Protein AF-A0A0B1TIZ6-F1 (afdb_monomer)

pLDDT: mean 70.72, std 20.11, range [35.28, 97.31]

Organism: Oesophagostomum dentatum (NCBI:txid61180)

Sequence (154 aa):
LLAIGGNNRRTASIRAKGYATLFVLAKEDLNDVIKYYPQAQALLKRKAAQMLKNDKKTETTTVEGKGLQETCRLSGLGTPKMVRVVAEVLKPEKPVAAQLKQAIDIGDQRRRTSLYPWSTLQNGDLSDDSAFEGGSEDDLDEALERSSEKSKDD

Secondary structure (DSSP, 8-state):
---GGG----S-----SS--------HHHHHHHHHH-HHHHHHHHHHHHHHHHHHHHHHTT--S---S------TT--S-HHHHHHHHHS-TTSHHHHHHHHHHHHHHHTTSS-SSTT----TT------------------SSS-SS------

Solvent-accessible surface area (backbone atoms only — not comparable to full-atom values): 10927 Å² total; per-residue (Å²): 131,86,48,72,87,80,45,95,66,81,91,72,90,85,78,79,94,65,94,79,93,82,88,87,81,57,72,65,63,53,53,58,56,39,73,81,35,64,69,59,47,54,53,51,52,54,51,51,55,52,49,59,55,48,53,61,58,49,66,78,73,62,92,69,86,76,60,101,66,80,60,86,71,73,78,77,74,61,84,52,69,69,62,56,51,51,48,68,73,42,60,76,89,40,70,66,28,52,51,49,49,53,51,51,52,55,58,53,62,76,56,76,80,62,101,46,99,81,70,88,77,68,100,79,76,88,80,79,94,72,82,82,79,84,85,79,97,77,89,90,89,87,86,85,87,85,87,85,86,89,87,80,90,134

Foldseek 3Di:
DPPPPPDPDDPDDDDDPDDDDDDDDDPVNVVVVCVVPVPVVVVVVVVVVVVVVVSVVVVVPDPPDPDPPPPPPPLDDQPPPVLVVVLVPDDPPDVVSVVSVVVNVVVVVVNPPDPDSDDPDDPPPPDDPDDDDDDDPDDDDDDPPDDPDDDDDD

Structure (mmCIF, N/CA/C/O backbone):
data_AF-A0A0B1TIZ6-F1
#
_entry.id   AF-A0A0B1TIZ6-F1
#
loop_
_atom_site.group_PDB
_atom_site.id
_atom_site.type_symbol
_atom_site.label_atom_id
_atom_site.label_alt_id
_atom_site.label_comp_id
_atom_site.label_asym_id
_atom_site.label_entity_id
_atom_site.label_seq_id
_atom_site.pdbx_PDB_ins_code
_atom_site.Cartn_x
_atom_site.Cartn_y
_atom_site.Cartn_z
_atom_site.occupancy
_atom_site.B_iso_or_equiv
_atom_site.auth_seq_id
_atom_site.auth_comp_id
_atom_site.auth_asym_id
_atom_site.auth_atom_id
_atom_site.pdbx_PDB_model_num
ATOM 1 N N . LEU A 1 1 ? -15.296 6.365 12.270 1.00 54.91 1 LEU A N 1
ATOM 2 C CA . LEU A 1 1 ? -13.834 6.140 12.299 1.00 54.91 1 LEU A CA 1
ATOM 3 C C . LEU A 1 1 ? -13.127 6.614 11.034 1.00 54.91 1 LEU A C 1
ATOM 5 O O . LEU A 1 1 ? -12.166 7.354 11.155 1.00 54.91 1 LEU A O 1
ATOM 9 N N . LEU A 1 2 ? -13.617 6.251 9.845 1.00 57.72 2 LEU A N 1
ATOM 10 C CA . LEU A 1 2 ? -12.996 6.646 8.569 1.00 57.72 2 LEU A CA 1
ATOM 11 C C . LEU A 1 2 ? -13.443 8.009 8.014 1.00 57.72 2 LEU A C 1
ATOM 13 O O . LEU A 1 2 ? -12.799 8.544 7.122 1.00 57.72 2 LEU A O 1
ATOM 17 N N . ALA A 1 3 ? -14.520 8.591 8.543 1.00 58.41 3 ALA A N 1
ATOM 18 C CA . ALA A 1 3 ? -14.954 9.934 8.176 1.00 58.41 3 ALA A CA 1
ATOM 19 C C . ALA A 1 3 ? -14.249 10.962 9.072 1.00 58.41 3 ALA A C 1
ATOM 21 O O . ALA A 1 3 ? -14.794 11.389 10.089 1.00 58.41 3 ALA A O 1
ATOM 22 N N . ILE A 1 4 ? -13.016 11.330 8.730 1.00 55.31 4 ILE A N 1
ATOM 23 C CA . ILE A 1 4 ? -12.379 12.513 9.317 1.00 55.31 4 ILE A CA 1
ATOM 24 C C . ILE A 1 4 ? -13.144 13.726 8.773 1.00 55.31 4 ILE A C 1
ATOM 26 O O . ILE A 1 4 ? -13.127 13.989 7.575 1.00 55.31 4 ILE A O 1
ATOM 30 N N . GLY A 1 5 ? -13.902 14.406 9.636 1.00 60.19 5 GLY A N 1
ATOM 31 C CA . GLY A 1 5 ? -14.675 15.597 9.261 1.00 60.19 5 GLY A CA 1
ATOM 32 C C . GLY A 1 5 ? -15.946 15.334 8.441 1.00 60.19 5 GLY A C 1
ATOM 33 O O . GLY A 1 5 ? -16.361 16.203 7.683 1.00 60.19 5 GLY A O 1
ATOM 34 N N . GLY A 1 6 ? -16.559 14.147 8.553 1.00 63.09 6 GLY A N 1
ATOM 35 C CA . GLY A 1 6 ? -17.883 13.877 7.964 1.00 63.09 6 GLY A CA 1
ATOM 36 C C . GLY A 1 6 ? -17.918 13.730 6.438 1.00 63.09 6 GLY A C 1
ATOM 37 O O . GLY A 1 6 ? -18.996 13.618 5.864 1.00 63.09 6 GLY A O 1
ATOM 38 N N . ASN A 1 7 ? -16.762 13.698 5.772 1.00 66.69 7 ASN A N 1
ATOM 39 C CA . ASN A 1 7 ? -16.691 13.679 4.317 1.00 66.69 7 ASN A CA 1
ATOM 40 C C . ASN A 1 7 ? -15.998 12.402 3.823 1.00 66.69 7 ASN A C 1
ATOM 42 O O . ASN A 1 7 ? -14.806 12.203 4.043 1.00 66.69 7 ASN A O 1
ATOM 46 N N . ASN A 1 8 ? -16.738 11.539 3.125 1.00 82.25 8 ASN A N 1
ATOM 47 C CA . ASN A 1 8 ? -16.232 10.311 2.497 1.00 82.25 8 ASN A CA 1
ATOM 48 C C . ASN A 1 8 ? -15.458 10.616 1.190 1.00 82.25 8 ASN A C 1
ATOM 50 O O . ASN A 1 8 ? -15.707 10.013 0.146 1.00 82.25 8 ASN A O 1
ATOM 54 N N . ARG A 1 9 ? -14.537 11.588 1.211 1.00 86.25 9 ARG A N 1
ATOM 55 C CA . ARG A 1 9 ? -13.713 11.943 0.043 1.00 86.25 9 ARG A CA 1
ATOM 56 C C . ARG A 1 9 ? -12.347 11.2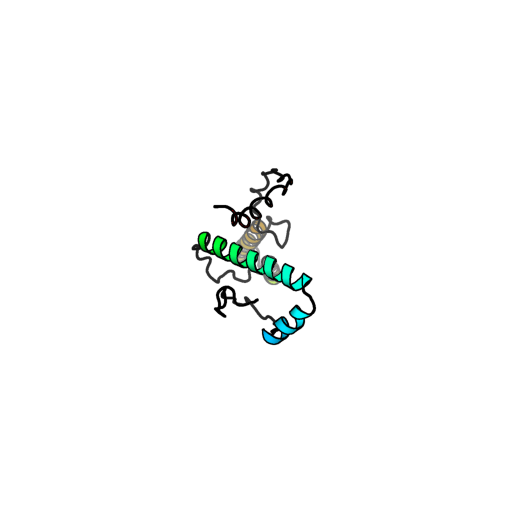75 0.108 1.00 86.25 9 ARG A C 1
ATOM 58 O O . ARG A 1 9 ? -11.761 11.125 1.175 1.00 86.25 9 ARG A O 1
ATOM 65 N N . ARG A 1 10 ? -11.838 10.888 -1.062 1.00 88.44 10 ARG A N 1
ATOM 66 C CA . ARG A 1 10 ? -10.472 10.374 -1.224 1.00 88.44 10 ARG A CA 1
ATOM 67 C C . ARG A 1 10 ? -9.481 11.514 -0.973 1.00 88.44 10 ARG A C 1
ATOM 69 O O . ARG A 1 10 ? -9.710 12.617 -1.460 1.00 88.44 10 ARG A O 1
ATOM 76 N N . THR A 1 11 ? -8.398 11.244 -0.250 1.00 86.31 11 THR A N 1
ATOM 77 C CA . THR A 1 11 ? -7.357 12.241 0.065 1.00 86.31 11 THR A CA 1
ATOM 78 C C . THR A 1 11 ? -6.202 12.247 -0.932 1.00 86.31 11 THR A C 1
ATOM 80 O O . THR A 1 11 ? -5.352 13.122 -0.864 1.00 86.31 11 THR A O 1
ATOM 83 N N . ALA A 1 12 ? -6.180 11.304 -1.877 1.00 86.12 12 ALA A N 1
ATOM 84 C CA . ALA A 1 12 ? -5.163 11.223 -2.916 1.00 86.12 12 ALA A CA 1
ATOM 85 C C . ALA A 1 12 ? -5.716 10.587 -4.200 1.00 86.12 12 ALA A C 1
ATOM 87 O O . ALA A 1 12 ? -6.663 9.793 -4.174 1.00 86.12 12 ALA A O 1
ATOM 88 N N . SER A 1 13 ? -5.087 10.920 -5.327 1.00 89.69 13 SER A N 1
ATOM 89 C CA . SER A 1 13 ? -5.274 10.240 -6.610 1.00 89.69 13 SER A CA 1
ATOM 90 C C . SER A 1 13 ? -4.133 9.251 -6.824 1.00 89.69 13 SER A C 1
ATOM 92 O O . SER A 1 13 ? -2.966 9.611 -6.689 1.00 89.69 13 SER A O 1
ATOM 94 N N . ILE A 1 14 ? -4.462 8.008 -7.175 1.00 90.19 14 ILE A N 1
ATOM 95 C CA . ILE A 1 14 ? -3.488 6.927 -7.354 1.00 90.19 14 ILE A CA 1
ATOM 96 C C . ILE A 1 14 ? -3.647 6.363 -8.766 1.00 90.19 14 ILE A C 1
ATOM 98 O O . ILE A 1 14 ? -4.760 6.075 -9.206 1.00 90.19 14 ILE A O 1
ATOM 102 N N . ARG A 1 15 ? -2.527 6.195 -9.476 1.00 92.75 15 ARG A N 1
ATOM 103 C CA . ARG A 1 15 ? -2.467 5.561 -10.799 1.00 92.75 15 ARG A CA 1
ATOM 104 C C . ARG A 1 15 ? -1.414 4.456 -10.777 1.00 92.75 15 ARG A C 1
ATOM 106 O O . ARG A 1 15 ? -0.289 4.688 -10.343 1.00 92.75 15 ARG A O 1
ATOM 113 N N . ALA A 1 16 ? -1.771 3.265 -11.252 1.00 94.06 16 ALA A N 1
ATOM 114 C CA . ALA A 1 16 ? -0.818 2.171 -11.408 1.00 94.06 16 ALA A CA 1
ATOM 115 C C . ALA A 1 16 ? 0.138 2.451 -12.581 1.00 94.06 16 ALA A C 1
ATOM 117 O O . ALA A 1 16 ? -0.290 2.946 -13.624 1.00 94.06 16 ALA A O 1
ATOM 118 N N . LYS A 1 17 ? 1.427 2.119 -12.423 1.00 91.62 17 LYS A N 1
ATOM 119 C CA . LYS A 1 17 ? 2.422 2.202 -13.512 1.00 91.62 17 LYS A CA 1
ATOM 120 C C . LYS A 1 17 ? 2.311 1.028 -14.507 1.00 91.62 17 LYS A C 1
ATOM 122 O O . LYS A 1 17 ? 2.746 1.162 -15.643 1.00 91.62 17 LYS A O 1
ATOM 127 N N . GLY A 1 18 ? 1.727 -0.102 -14.099 1.00 95.06 18 GLY A N 1
ATOM 128 C CA . GLY A 1 18 ? 1.571 -1.319 -14.906 1.00 95.06 18 GLY A CA 1
ATOM 129 C C . GLY A 1 18 ? 0.407 -2.186 -14.415 1.00 95.06 18 GLY A C 1
ATOM 130 O O . GLY A 1 18 ? -0.502 -1.678 -13.759 1.00 95.06 18 GLY A O 1
ATOM 131 N N . TYR A 1 19 ? 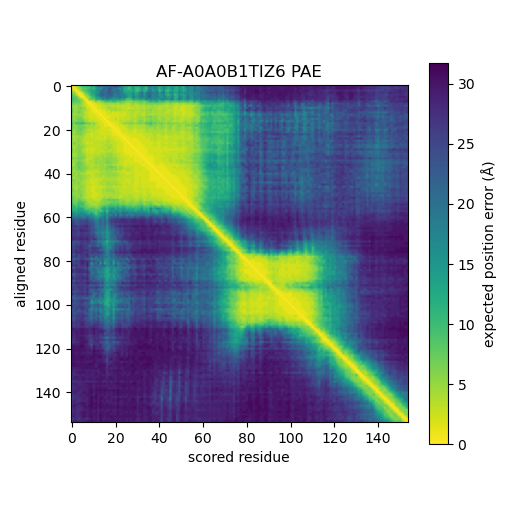0.431 -3.488 -14.712 1.00 96.31 19 TYR A N 1
ATOM 132 C CA . TYR A 1 19 ? -0.603 -4.426 -14.256 1.00 96.31 19 TYR A CA 1
ATOM 133 C C . TYR A 1 19 ? -0.509 -4.672 -12.745 1.00 96.31 19 TYR A C 1
ATOM 135 O O . TYR A 1 19 ? 0.567 -4.967 -12.227 1.00 96.31 19 TYR A O 1
ATOM 143 N N . ALA A 1 20 ? -1.641 -4.566 -12.045 1.00 95.31 20 ALA A N 1
ATOM 144 C CA . ALA A 1 20 ? -1.743 -4.818 -10.612 1.00 95.31 20 ALA A CA 1
ATOM 145 C C . ALA A 1 20 ? -3.029 -5.589 -10.292 1.00 95.31 20 ALA A C 1
ATOM 147 O O . ALA A 1 20 ? -4.104 -5.230 -10.774 1.00 95.31 20 ALA A O 1
ATOM 148 N N . THR A 1 21 ? -2.921 -6.613 -9.446 1.00 97.31 21 THR A N 1
ATOM 149 C CA . THR A 1 21 ? -4.071 -7.316 -8.865 1.00 97.31 21 THR A CA 1
ATOM 150 C C . THR A 1 21 ? -4.376 -6.691 -7.511 1.00 97.31 21 THR A C 1
ATOM 152 O O . THR A 1 21 ? -3.528 -6.708 -6.620 1.00 97.31 21 THR A O 1
ATOM 155 N N . LEU A 1 22 ? -5.563 -6.107 -7.362 1.00 96.31 22 LEU A N 1
ATOM 156 C CA . LEU A 1 22 ? -5.966 -5.377 -6.161 1.00 96.31 22 LEU A CA 1
ATOM 157 C C . LEU A 1 22 ? -7.096 -6.118 -5.447 1.00 96.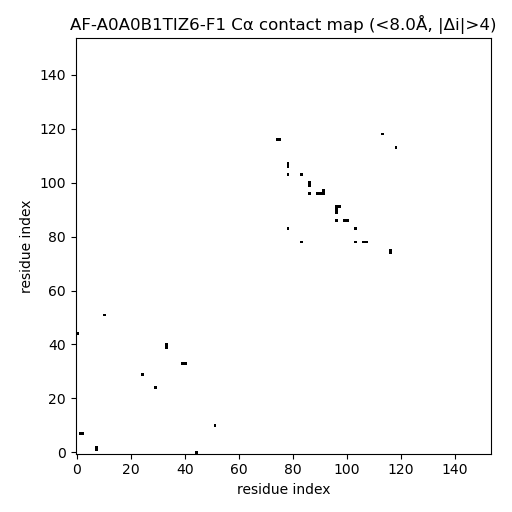31 22 LEU A C 1
ATOM 159 O O . LEU A 1 22 ? -8.015 -6.619 -6.091 1.00 96.31 22 LEU A O 1
ATOM 163 N N . PHE A 1 23 ? -7.048 -6.126 -4.118 1.00 97.12 23 PHE A N 1
ATOM 164 C CA . PHE A 1 23 ? -8.167 -6.540 -3.277 1.00 97.12 23 PHE A CA 1
ATOM 165 C C . PHE A 1 23 ? -8.893 -5.301 -2.764 1.00 97.12 23 PHE A C 1
ATOM 167 O O . PHE A 1 23 ? -8.262 -4.301 -2.413 1.00 97.12 23 PHE A O 1
ATOM 174 N N . VAL A 1 24 ? -10.220 -5.364 -2.729 1.00 94.94 24 VAL A N 1
ATOM 175 C CA . VAL A 1 24 ? -11.069 -4.274 -2.246 1.00 94.94 24 VAL A CA 1
ATOM 176 C C . VAL A 1 24 ? -11.724 -4.723 -0.951 1.00 94.94 24 VAL A C 1
ATOM 178 O O . VAL A 1 24 ? -12.307 -5.800 -0.899 1.00 94.94 24 VAL A O 1
ATOM 181 N N . LEU A 1 25 ? -11.627 -3.888 0.080 1.00 93.94 25 LEU A N 1
ATOM 182 C CA . LEU A 1 25 ? -12.311 -4.084 1.353 1.00 93.94 25 LEU A CA 1
ATOM 183 C C . LEU A 1 25 ? -13.408 -3.028 1.494 1.00 93.94 25 LEU A C 1
ATOM 185 O O . LEU A 1 25 ? -13.133 -1.832 1.348 1.00 93.94 25 LEU A O 1
ATOM 189 N N . ALA A 1 26 ? -14.638 -3.463 1.768 1.00 93.25 26 ALA A N 1
ATOM 190 C CA . ALA A 1 26 ? -15.754 -2.561 2.009 1.00 93.25 26 ALA A CA 1
ATOM 191 C C . ALA A 1 26 ? -15.628 -1.878 3.379 1.00 93.25 26 ALA A C 1
ATOM 193 O O . ALA A 1 26 ? -14.995 -2.378 4.314 1.00 93.25 26 ALA A O 1
ATOM 194 N N . LYS A 1 27 ? -16.238 -0.698 3.506 1.00 90.38 27 LYS A N 1
ATOM 195 C CA . LYS A 1 27 ? -16.185 0.089 4.744 1.00 90.38 27 LYS A CA 1
ATOM 196 C C . LYS A 1 27 ? -16.960 -0.597 5.872 1.00 90.38 27 LYS A C 1
ATOM 198 O O . LYS A 1 27 ? -16.593 -0.457 7.038 1.00 90.38 27 LYS A O 1
ATOM 203 N N . GLU A 1 28 ? -18.047 -1.269 5.521 1.00 92.25 28 GLU A N 1
ATOM 204 C CA . GLU A 1 28 ? -18.949 -1.982 6.419 1.00 92.25 28 GLU A CA 1
ATOM 205 C C . GLU A 1 28 ? -18.204 -3.153 7.066 1.00 92.25 28 GLU A C 1
ATOM 207 O O . GLU A 1 28 ? -18.038 -3.157 8.285 1.00 92.25 28 GLU A O 1
ATOM 212 N N . ASP A 1 29 ? -17.616 -4.026 6.244 1.00 95.00 29 ASP A N 1
ATOM 213 C CA . ASP A 1 29 ? -16.842 -5.191 6.687 1.00 95.00 29 ASP A CA 1
ATOM 214 C C . ASP A 1 29 ? -15.685 -4.796 7.612 1.00 95.00 29 ASP A C 1
ATOM 216 O O . ASP A 1 29 ? -15.477 -5.389 8.672 1.00 95.00 29 ASP A O 1
ATOM 220 N N . LEU A 1 30 ? -14.944 -3.742 7.252 1.00 92.88 30 LEU A N 1
ATOM 221 C CA . LEU A 1 30 ? -13.856 -3.241 8.088 1.00 92.88 30 LEU A CA 1
ATOM 222 C C . LEU A 1 30 ? -14.365 -2.733 9.446 1.00 92.88 30 LEU A C 1
ATOM 224 O O . LEU A 1 30 ? -13.756 -3.012 10.478 1.00 92.88 30 LEU A O 1
ATOM 228 N N . ASN A 1 31 ? -15.466 -1.978 9.464 1.00 90.50 31 ASN A N 1
ATOM 229 C CA . ASN A 1 31 ? -16.034 -1.463 10.710 1.00 90.50 31 ASN A CA 1
ATOM 230 C C . ASN A 1 31 ? -16.530 -2.585 11.620 1.00 90.50 31 ASN A C 1
ATOM 232 O O . ASN A 1 31 ? -16.421 -2.454 12.838 1.00 90.50 31 ASN A O 1
ATOM 236 N N . ASP A 1 32 ? -17.076 -3.655 11.052 1.00 93.81 32 ASP A N 1
ATOM 237 C CA . ASP A 1 32 ? -17.556 -4.789 11.831 1.00 93.81 32 ASP A CA 1
ATOM 238 C C . ASP A 1 32 ? -16.399 -5.551 12.470 1.00 93.81 32 ASP A C 1
ATOM 240 O O . ASP A 1 32 ? -16.433 -5.792 13.675 1.00 93.81 32 ASP A O 1
ATOM 244 N N . VAL A 1 33 ? -15.321 -5.808 11.725 1.00 94.56 33 VAL A N 1
ATOM 245 C CA . VAL A 1 33 ? -14.119 -6.456 12.273 1.00 94.56 33 VAL A CA 1
ATOM 246 C C . VAL A 1 33 ? -13.455 -5.595 13.352 1.00 94.56 33 VAL A C 1
ATOM 248 O O . VAL A 1 33 ? -13.063 -6.108 14.398 1.00 94.56 33 VAL A O 1
ATOM 251 N N . ILE A 1 34 ? -13.358 -4.276 13.148 1.00 93.25 34 ILE A N 1
ATOM 252 C CA . ILE A 1 34 ? -12.691 -3.366 14.093 1.00 93.25 34 ILE A CA 1
ATOM 253 C C . ILE A 1 34 ? -13.330 -3.397 15.492 1.00 93.25 34 ILE A C 1
ATOM 255 O O . ILE A 1 34 ? -12.604 -3.271 16.479 1.00 93.25 34 ILE A O 1
ATOM 259 N N . LYS A 1 35 ? -14.651 -3.601 15.605 1.00 93.56 35 LYS A N 1
ATOM 260 C CA . LYS A 1 35 ? -15.353 -3.665 16.905 1.00 93.56 35 LYS A CA 1
ATOM 261 C C . LYS A 1 35 ? -14.793 -4.754 17.821 1.00 93.56 35 LYS A C 1
ATOM 263 O O . LYS A 1 35 ? -14.769 -4.571 19.034 1.00 93.56 35 LYS A O 1
ATOM 268 N N . TYR A 1 36 ? -14.329 -5.861 17.245 1.00 96.75 36 TYR A N 1
ATOM 269 C CA . TYR A 1 36 ? -13.781 -6.991 17.993 1.00 96.75 36 TYR A CA 1
ATOM 270 C C . TYR A 1 36 ? -12.316 -6.781 18.413 1.00 96.75 36 TYR A C 1
ATOM 272 O O . TYR A 1 36 ? -11.831 -7.482 19.297 1.00 96.75 36 TYR A O 1
ATOM 280 N N . TYR A 1 37 ? -11.613 -5.801 17.829 1.00 96.31 37 TYR A N 1
ATOM 281 C CA . TYR A 1 37 ? -10.177 -5.577 18.038 1.00 96.31 37 TYR A CA 1
ATOM 282 C C . TYR A 1 37 ? -9.857 -4.105 18.371 1.00 96.31 37 TYR A C 1
ATOM 284 O O . TYR A 1 37 ? -9.313 -3.365 17.541 1.00 96.31 37 TYR A O 1
ATOM 292 N N . PRO A 1 38 ? -10.119 -3.657 19.614 1.00 92.94 38 PRO A N 1
ATOM 293 C CA . PRO A 1 38 ? -9.966 -2.253 20.004 1.00 92.94 38 PRO A CA 1
ATOM 294 C C . PRO A 1 38 ? -8.509 -1.760 19.993 1.00 92.94 38 PRO A C 1
ATOM 296 O O . PRO A 1 38 ? -8.257 -0.584 19.726 1.00 92.94 38 PRO A O 1
ATOM 299 N N . GLN A 1 39 ? -7.529 -2.641 20.214 1.00 94.31 39 GLN A N 1
ATOM 300 C CA . GLN A 1 39 ? -6.111 -2.274 20.111 1.00 94.31 39 GLN A CA 1
ATOM 301 C C . GLN A 1 39 ? -5.719 -1.937 18.663 1.00 94.31 39 GLN A C 1
ATOM 303 O O . GLN A 1 39 ? -5.093 -0.907 18.406 1.00 94.31 39 GLN A O 1
ATOM 308 N N . ALA A 1 40 ? -6.161 -2.748 17.694 1.00 93.69 40 ALA A N 1
ATOM 309 C CA . ALA A 1 40 ? -5.929 -2.494 16.272 1.00 93.69 40 ALA A CA 1
ATOM 310 C C . ALA A 1 40 ? -6.580 -1.176 15.824 1.00 93.69 40 ALA A C 1
ATOM 312 O O . ALA A 1 40 ? -5.997 -0.413 15.052 1.00 93.69 40 ALA A O 1
ATOM 313 N N . GLN A 1 41 ? -7.754 -0.855 16.373 1.00 92.62 41 GLN A N 1
ATOM 314 C CA . GLN A 1 41 ? -8.437 0.411 16.132 1.00 92.62 41 GLN A CA 1
ATOM 315 C C . GLN A 1 41 ? -7.572 1.629 16.493 1.00 92.62 41 GLN A C 1
ATOM 317 O O . GLN A 1 41 ? -7.522 2.602 15.735 1.00 92.62 41 GLN A O 1
ATOM 322 N N . ALA A 1 42 ? -6.901 1.596 17.647 1.00 91.81 42 ALA A N 1
ATOM 323 C CA . ALA A 1 42 ? -6.034 2.683 18.097 1.00 91.81 42 ALA A CA 1
ATOM 324 C C . ALA A 1 42 ? -4.818 2.857 17.172 1.00 91.81 42 ALA A C 1
ATOM 326 O O . ALA A 1 42 ? -4.496 3.978 16.767 1.00 91.81 42 ALA A O 1
ATOM 327 N N . LEU A 1 43 ? -4.200 1.746 16.761 1.00 93.62 43 LEU A N 1
ATOM 328 C CA . LEU A 1 43 ? -3.071 1.751 15.829 1.00 93.62 43 LEU A CA 1
ATOM 329 C C . LEU A 1 43 ? -3.460 2.328 14.462 1.00 93.62 43 LEU A C 1
ATOM 331 O O . LEU A 1 43 ? -2.761 3.194 13.932 1.00 93.62 43 LEU A O 1
ATOM 335 N N . LEU A 1 44 ? -4.611 1.917 13.923 1.00 92.06 44 LEU A N 1
ATOM 336 C CA . LEU A 1 44 ? -5.127 2.428 12.651 1.00 92.06 44 LEU A CA 1
ATOM 337 C C . LEU A 1 44 ? -5.403 3.936 12.709 1.00 92.06 44 LEU A C 1
ATOM 339 O O . LEU A 1 44 ? -5.048 4.653 11.775 1.00 92.06 44 LEU A O 1
ATOM 343 N N . LYS A 1 45 ? -5.965 4.444 13.816 1.00 89.75 45 LYS A N 1
ATOM 344 C CA . LYS A 1 45 ? -6.173 5.890 14.018 1.00 89.75 45 LYS A CA 1
ATOM 345 C C . LYS A 1 45 ? -4.859 6.666 13.996 1.00 89.75 45 LYS A C 1
ATOM 347 O O . LYS A 1 45 ? -4.754 7.666 13.285 1.00 89.75 45 LYS A O 1
ATOM 352 N N . ARG A 1 46 ? -3.853 6.208 14.752 1.00 92.62 46 ARG A N 1
ATOM 353 C CA . ARG A 1 46 ? -2.534 6.860 14.811 1.00 92.62 46 ARG A CA 1
ATOM 354 C C . ARG A 1 46 ? -1.876 6.869 13.435 1.00 92.62 46 ARG A C 1
ATOM 356 O O . ARG A 1 46 ? -1.388 7.912 13.000 1.00 92.62 46 ARG A O 1
ATOM 363 N N . LYS A 1 47 ? -1.922 5.739 12.722 1.00 91.69 47 LYS A N 1
ATOM 364 C CA . LYS A 1 47 ? -1.343 5.623 11.380 1.00 91.69 47 LYS A CA 1
ATOM 365 C C . LYS A 1 47 ? -2.051 6.524 10.367 1.00 91.69 47 LYS A C 1
ATOM 367 O O . LYS A 1 47 ? -1.376 7.232 9.626 1.00 91.69 47 LYS A O 1
ATOM 372 N N . ALA A 1 48 ? -3.383 6.562 10.379 1.00 89.06 48 ALA A N 1
ATOM 373 C CA . ALA A 1 48 ? -4.162 7.440 9.506 1.00 89.06 48 ALA A CA 1
ATOM 374 C C . ALA A 1 48 ? -3.837 8.924 9.748 1.00 89.06 48 ALA A C 1
ATOM 376 O O . ALA A 1 48 ? -3.610 9.671 8.798 1.00 89.06 48 ALA A O 1
ATOM 377 N N . ALA A 1 49 ? -3.736 9.349 11.012 1.00 87.62 49 ALA A N 1
ATOM 378 C CA . ALA A 1 49 ? -3.371 10.724 11.351 1.00 87.62 49 ALA A CA 1
ATOM 379 C C . ALA A 1 49 ? -1.953 11.090 10.878 1.00 87.62 49 ALA A C 1
ATOM 381 O O . ALA A 1 49 ? -1.735 12.201 10.396 1.00 87.62 49 ALA A O 1
ATOM 382 N N . GLN A 1 50 ? -0.994 10.166 10.990 1.00 89.75 50 GLN A N 1
ATOM 383 C CA . GLN A 1 50 ? 0.362 10.363 10.469 1.00 89.75 50 GLN A CA 1
ATOM 384 C C . GLN A 1 50 ? 0.370 10.512 8.944 1.00 89.75 50 GLN A C 1
ATOM 386 O O . GLN A 1 50 ? 1.015 11.424 8.435 1.00 89.75 50 GLN A O 1
ATOM 391 N N . MET A 1 51 ? -0.374 9.669 8.220 1.00 87.31 51 MET A N 1
ATOM 392 C CA . MET A 1 51 ? -0.454 9.742 6.756 1.00 87.31 51 MET A CA 1
ATOM 393 C C . MET A 1 51 ? -0.991 11.097 6.286 1.00 87.31 51 MET A C 1
ATOM 395 O O . MET A 1 51 ? -0.333 11.770 5.503 1.00 87.31 51 MET A O 1
ATOM 399 N N . LEU A 1 52 ? -2.092 11.576 6.871 1.00 85.50 52 LEU A N 1
ATOM 400 C CA . LEU A 1 52 ? -2.662 12.879 6.507 1.00 85.50 52 LEU A CA 1
ATOM 401 C C . LEU A 1 52 ? -1.743 14.066 6.819 1.00 85.50 52 LEU A C 1
ATOM 403 O O . LEU A 1 52 ? -1.784 15.080 6.126 1.00 85.50 52 LEU A O 1
ATOM 407 N N . LYS A 1 53 ? -0.934 13.979 7.882 1.00 87.19 53 LYS A N 1
ATOM 408 C CA . LYS A 1 53 ? 0.066 15.011 8.196 1.00 87.19 53 LYS A CA 1
ATOM 409 C C . LYS A 1 53 ? 1.197 15.024 7.166 1.00 87.19 53 LYS A C 1
ATOM 411 O O . LYS A 1 53 ? 1.670 16.102 6.819 1.00 87.19 53 LYS A O 1
ATOM 416 N N . ASN A 1 54 ? 1.620 13.854 6.694 1.00 84.69 54 ASN A N 1
ATOM 417 C CA . ASN A 1 54 ? 2.670 13.732 5.686 1.00 84.69 54 ASN A CA 1
ATOM 418 C C . ASN A 1 54 ? 2.186 14.221 4.318 1.00 84.69 54 ASN A C 1
ATOM 420 O O . ASN A 1 54 ? 2.896 14.989 3.675 1.00 84.69 54 ASN A O 1
ATOM 424 N N . ASP A 1 55 ? 0.959 13.881 3.921 1.00 79.81 55 ASP A N 1
ATOM 425 C CA . ASP A 1 55 ? 0.371 14.335 2.655 1.00 79.81 55 ASP A CA 1
ATOM 426 C C . ASP A 1 55 ? 0.397 15.875 2.554 1.00 79.81 55 ASP A C 1
ATOM 428 O O . ASP A 1 55 ? 0.924 16.425 1.587 1.00 79.81 55 ASP A O 1
ATOM 432 N N . LYS A 1 56 ? -0.004 16.585 3.622 1.00 75.56 56 LYS A N 1
ATOM 433 C CA . LYS A 1 56 ? 0.049 18.063 3.694 1.00 75.56 56 LYS A CA 1
ATOM 434 C C . LYS A 1 56 ? 1.456 18.654 3.544 1.00 75.56 56 LYS A C 1
ATOM 436 O O . LYS A 1 56 ? 1.604 19.739 2.997 1.00 75.56 56 LYS A O 1
ATOM 441 N N . LYS A 1 57 ? 2.491 17.970 4.045 1.00 68.50 57 LYS A N 1
ATOM 442 C CA . LYS A 1 57 ? 3.898 18.409 3.925 1.00 68.50 57 LYS A CA 1
ATOM 443 C C . LYS A 1 57 ? 4.470 18.168 2.524 1.00 68.50 57 LYS A C 1
ATOM 445 O O . LYS A 1 57 ? 5.401 18.849 2.098 1.00 68.50 57 LYS A O 1
ATOM 450 N N . THR A 1 58 ? 3.925 17.190 1.809 1.00 59.78 58 THR A N 1
ATOM 451 C CA . THR A 1 58 ? 4.382 16.842 0.459 1.00 59.78 58 THR A CA 1
ATOM 452 C C . THR A 1 58 ? 3.799 17.811 -0.575 1.00 59.78 58 THR A C 1
ATOM 454 O O . THR A 1 58 ? 4.495 18.216 -1.500 1.00 59.78 58 THR A O 1
ATOM 457 N N . GLU A 1 59 ? 2.570 18.297 -0.363 1.00 57.03 59 GLU A N 1
ATOM 458 C CA . GLU A 1 59 ? 1.963 19.346 -1.200 1.00 57.03 59 GLU A CA 1
ATOM 459 C C . GLU A 1 59 ? 2.758 20.666 -1.185 1.00 57.03 59 GLU A C 1
ATOM 461 O O . GLU A 1 59 ? 2.822 21.353 -2.201 1.00 57.03 59 GLU A O 1
ATOM 466 N N . THR A 1 60 ? 3.434 21.004 -0.079 1.00 55.03 60 THR A N 1
ATOM 467 C CA . THR A 1 60 ? 4.248 22.231 0.014 1.00 55.03 60 THR A CA 1
ATOM 468 C C . THR A 1 60 ? 5.613 22.131 -0.673 1.00 55.03 60 THR A C 1
ATOM 470 O O . THR A 1 60 ? 6.285 23.147 -0.818 1.00 55.03 60 THR A O 1
ATOM 473 N N . THR A 1 61 ? 6.052 20.936 -1.085 1.00 50.53 61 THR A N 1
ATOM 474 C CA . THR A 1 61 ? 7.415 20.699 -1.603 1.00 50.53 61 THR A CA 1
ATOM 475 C C . THR A 1 61 ? 7.465 20.200 -3.046 1.00 50.53 61 THR A C 1
ATOM 477 O O . THR A 1 61 ? 8.552 19.939 -3.558 1.00 50.53 61 THR A O 1
ATOM 480 N N . THR A 1 62 ? 6.339 20.050 -3.753 1.00 44.03 62 THR A N 1
ATOM 481 C CA . THR A 1 62 ? 6.372 19.477 -5.112 1.00 44.03 62 THR A CA 1
ATOM 482 C C . THR A 1 62 ? 5.356 20.107 -6.066 1.00 44.03 62 THR A C 1
ATOM 484 O O . THR A 1 62 ? 4.334 19.524 -6.410 1.00 44.03 62 THR A O 1
ATOM 487 N N . VAL A 1 63 ? 5.711 21.283 -6.583 1.00 47.53 63 VAL A N 1
ATOM 488 C CA . VAL A 1 63 ? 5.317 21.754 -7.924 1.00 47.53 63 VAL A CA 1
ATOM 489 C C . VAL A 1 63 ? 6.572 21.870 -8.788 1.00 47.53 63 VAL A C 1
ATOM 491 O O . VAL A 1 63 ? 6.913 22.918 -9.306 1.00 47.53 63 VAL A O 1
ATOM 494 N N . GLU A 1 64 ? 7.281 20.759 -8.944 1.00 43.78 64 GLU A N 1
ATOM 495 C CA . GLU A 1 64 ? 8.262 20.581 -10.013 1.00 43.78 64 GLU A CA 1
ATOM 496 C C . GLU A 1 64 ? 7.793 19.350 -10.781 1.00 43.78 64 GLU A C 1
ATOM 498 O O . GLU A 1 64 ? 7.922 18.210 -10.326 1.00 43.78 64 GLU A O 1
ATOM 503 N N . GLY A 1 65 ? 7.126 19.603 -11.907 1.00 45.69 65 GLY A N 1
ATOM 504 C CA . GLY A 1 65 ? 6.537 18.596 -12.775 1.00 45.69 65 GLY A CA 1
ATOM 505 C C . GLY A 1 65 ? 7.592 17.661 -13.350 1.00 45.69 65 GLY A C 1
ATOM 506 O O . GLY A 1 65 ? 8.010 17.805 -14.495 1.00 45.69 65 GLY A O 1
ATOM 507 N N . LYS A 1 66 ? 7.970 16.630 -12.596 1.00 46.25 66 LYS A N 1
ATOM 508 C CA . LYS A 1 66 ? 8.540 15.422 -13.184 1.00 46.25 66 LYS A CA 1
ATOM 509 C C . LYS A 1 66 ? 7.382 14.707 -13.859 1.00 46.25 66 LYS A C 1
ATOM 511 O O . LYS A 1 66 ? 6.604 14.000 -13.223 1.00 46.25 66 LYS A O 1
ATOM 516 N N . GLY A 1 67 ? 7.213 15.016 -15.145 1.00 39.66 67 GLY A N 1
ATOM 517 C CA . GLY A 1 67 ? 6.201 14.421 -16.001 1.00 39.66 67 GLY A CA 1
ATOM 518 C C . GLY A 1 67 ? 6.164 12.904 -15.848 1.00 39.66 67 GLY A C 1
ATOM 519 O O . GLY A 1 67 ? 7.132 12.273 -15.428 1.00 39.66 67 GLY A O 1
ATOM 520 N N . LEU A 1 68 ? 5.023 12.335 -16.228 1.00 50.72 68 LEU A N 1
ATOM 521 C CA . LEU A 1 68 ? 4.667 10.914 -16.266 1.00 50.72 68 LEU A CA 1
ATOM 522 C C . LEU A 1 68 ? 5.554 10.085 -17.234 1.00 50.72 68 LEU A C 1
ATOM 524 O O . LEU A 1 68 ? 5.072 9.241 -17.980 1.00 50.72 68 LEU A O 1
ATOM 528 N N . GLN A 1 69 ? 6.848 10.382 -17.271 1.00 47.06 69 GLN A N 1
ATOM 529 C CA . GLN A 1 69 ? 7.903 9.819 -18.092 1.00 47.06 69 GLN A CA 1
ATOM 530 C C . GLN A 1 69 ? 9.102 9.453 -17.209 1.00 47.06 69 GLN A C 1
ATOM 532 O O . GLN A 1 69 ? 10.255 9.512 -17.633 1.00 47.06 69 GLN A O 1
ATOM 537 N N . GLU A 1 70 ? 8.856 8.920 -16.014 1.00 51.09 70 GLU A N 1
ATOM 538 C CA . GLU A 1 70 ? 9.682 7.788 -15.597 1.00 51.09 70 GLU A CA 1
ATOM 539 C C . GLU A 1 70 ? 9.280 6.605 -16.476 1.00 51.09 70 GLU A C 1
ATOM 541 O O . GLU A 1 70 ? 8.569 5.687 -16.073 1.00 51.09 70 GLU A O 1
ATOM 546 N N . THR A 1 71 ? 9.710 6.702 -17.738 1.00 49.09 71 THR A N 1
ATOM 547 C CA . THR A 1 71 ? 10.011 5.574 -18.604 1.00 49.09 71 THR A CA 1
ATOM 548 C C . THR A 1 71 ? 10.491 4.435 -17.719 1.00 49.09 71 THR A C 1
ATOM 550 O O . THR A 1 71 ? 11.305 4.659 -16.819 1.00 49.09 71 THR A O 1
ATOM 553 N N . CYS A 1 72 ? 9.989 3.222 -17.943 1.00 44.78 72 CYS A N 1
ATOM 554 C CA . CYS A 1 72 ? 10.675 2.026 -17.488 1.00 44.78 72 CYS A CA 1
ATOM 555 C C . CYS A 1 72 ? 12.095 2.106 -18.052 1.00 44.78 72 CYS A C 1
ATOM 557 O O . CYS A 1 72 ? 12.362 1.642 -19.159 1.00 44.78 72 CYS A O 1
ATOM 559 N N . ARG A 1 73 ? 13.011 2.766 -17.340 1.00 49.06 73 ARG A N 1
ATOM 560 C CA . ARG A 1 73 ? 14.419 2.643 -17.622 1.00 49.06 73 ARG A CA 1
ATOM 561 C C . ARG A 1 73 ? 14.680 1.201 -17.271 1.00 49.06 73 ARG A C 1
ATOM 563 O O . ARG A 1 73 ? 14.686 0.825 -16.106 1.00 49.06 73 ARG A O 1
ATOM 570 N N . LEU A 1 74 ? 14.828 0.388 -18.307 1.00 50.72 74 LEU A N 1
ATOM 571 C CA . LEU A 1 74 ? 15.487 -0.901 -18.234 1.00 50.72 74 LEU A CA 1
ATOM 572 C C . LEU A 1 74 ? 16.953 -0.609 -17.869 1.00 50.72 74 LEU A C 1
ATOM 574 O O . LEU A 1 74 ? 17.861 -0.737 -18.687 1.00 50.72 74 LEU A O 1
ATOM 578 N N . SER A 1 75 ? 17.180 -0.075 -16.667 1.00 52.66 75 SER A N 1
ATOM 579 C CA . SER A 1 75 ? 18.486 0.246 -16.126 1.00 52.66 75 SER A CA 1
ATOM 580 C C . SER A 1 75 ? 19.172 -1.082 -15.863 1.00 52.66 75 SER A C 1
ATOM 582 O O . SER A 1 75 ? 18.869 -1.764 -14.891 1.00 52.66 75 SER A O 1
ATOM 584 N N . GLY A 1 76 ? 20.033 -1.482 -16.796 1.00 56.28 76 GLY A N 1
ATOM 585 C CA . GLY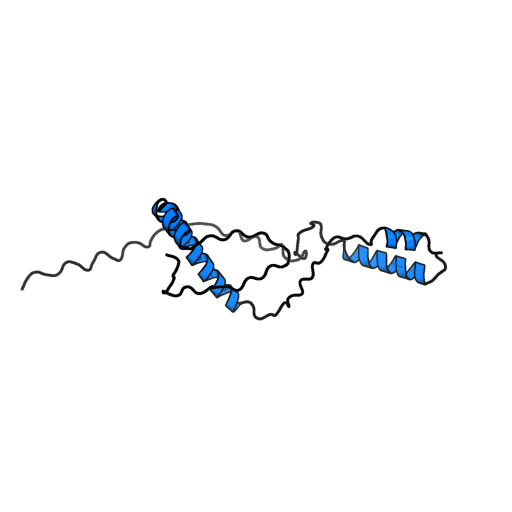 A 1 76 ? 20.817 -2.709 -16.683 1.00 56.28 76 GLY A CA 1
ATOM 586 C C . GLY A 1 76 ? 20.917 -3.546 -17.952 1.00 56.28 76 GLY A C 1
ATOM 587 O O . GLY A 1 76 ? 21.714 -4.480 -17.976 1.00 56.28 76 GLY A O 1
ATOM 588 N N . LEU A 1 77 ? 20.193 -3.237 -19.034 1.00 59.16 77 LEU A N 1
ATOM 589 C CA . LEU A 1 77 ? 20.406 -3.992 -20.268 1.00 59.16 77 LEU A CA 1
ATOM 590 C C . LEU A 1 77 ? 21.735 -3.565 -20.909 1.00 59.16 77 LEU A C 1
ATOM 592 O O . LEU A 1 77 ? 21.895 -2.448 -21.397 1.00 59.16 77 LEU A O 1
ATOM 596 N N . GLY A 1 78 ? 22.723 -4.467 -20.822 1.00 68.81 78 GLY A N 1
ATOM 597 C CA . GLY A 1 78 ? 23.890 -4.589 -21.707 1.00 68.81 78 GLY A CA 1
ATOM 598 C C . GLY A 1 78 ? 23.632 -4.035 -23.106 1.00 68.81 78 GLY A C 1
ATOM 599 O O . GLY A 1 78 ? 22.518 -4.192 -23.601 1.00 68.81 78 GLY A O 1
ATOM 600 N N . THR A 1 79 ? 24.650 -3.493 -23.787 1.00 79.88 79 THR A N 1
ATOM 601 C CA 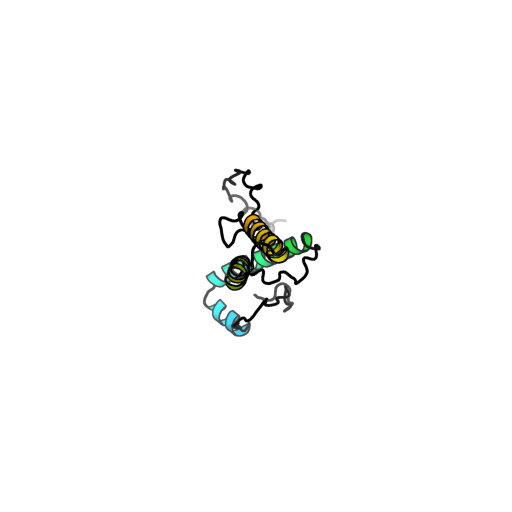. THR A 1 79 ? 24.625 -3.520 -25.255 1.00 79.88 79 THR A CA 1
ATOM 602 C C . THR A 1 79 ? 24.188 -4.934 -25.663 1.00 79.88 79 THR A C 1
ATOM 604 O O . THR A 1 79 ? 24.789 -5.914 -25.204 1.00 79.88 79 THR A O 1
ATOM 607 N N . PRO A 1 80 ? 23.053 -5.088 -26.369 1.00 85.25 80 PRO A N 1
ATOM 608 C CA . PRO A 1 80 ? 22.481 -6.407 -26.580 1.00 85.25 80 PRO A CA 1
ATOM 609 C C . PRO A 1 80 ? 23.483 -7.263 -27.349 1.00 85.25 80 PRO A C 1
ATOM 611 O O . PRO A 1 80 ? 24.165 -6.765 -28.244 1.00 85.25 80 PRO A O 1
ATOM 614 N N . LYS A 1 81 ? 23.577 -8.556 -27.010 1.00 83.19 81 LYS A N 1
ATOM 615 C CA . LYS A 1 81 ? 24.592 -9.477 -27.561 1.00 83.19 81 LYS A CA 1
ATOM 616 C C . LYS A 1 81 ? 24.670 -9.411 -29.088 1.00 83.19 81 LYS A C 1
ATOM 618 O O . LYS A 1 81 ? 25.758 -9.400 -29.647 1.00 83.19 81 LYS A O 1
ATOM 623 N N . MET A 1 82 ? 23.516 -9.276 -29.739 1.00 89.50 82 MET A N 1
ATOM 624 C CA . MET A 1 82 ? 23.406 -9.114 -31.188 1.00 89.50 82 MET A CA 1
ATOM 625 C C . MET A 1 82 ? 24.211 -7.918 -31.725 1.00 89.50 82 MET A C 1
ATOM 627 O O . MET A 1 82 ? 24.894 -8.053 -32.731 1.00 89.50 82 MET A O 1
ATOM 631 N N . VAL A 1 83 ? 24.196 -6.768 -31.045 1.00 87.44 83 VAL A N 1
ATOM 632 C CA . VAL A 1 83 ? 24.938 -5.564 -31.465 1.00 87.44 83 VAL A CA 1
ATOM 633 C C . VAL A 1 83 ? 26.449 -5.763 -31.325 1.00 87.44 83 VAL A C 1
ATOM 635 O O . VAL A 1 83 ? 27.205 -5.323 -32.189 1.00 87.44 83 VAL A O 1
ATOM 638 N N . ARG A 1 84 ? 26.895 -6.481 -30.286 1.00 87.25 84 ARG A N 1
ATOM 639 C CA . ARG A 1 84 ? 28.313 -6.833 -30.102 1.00 87.25 84 ARG A CA 1
ATOM 640 C C . ARG A 1 84 ? 28.810 -7.775 -31.201 1.00 87.25 84 ARG A C 1
ATOM 642 O O . ARG A 1 84 ? 29.846 -7.512 -31.794 1.00 87.25 84 ARG A O 1
ATOM 649 N N . VAL A 1 85 ? 28.023 -8.799 -31.531 1.00 92.44 85 VAL A N 1
ATOM 650 C CA . VAL A 1 85 ? 28.340 -9.739 -32.620 1.00 92.44 85 VAL A CA 1
ATOM 651 C C . VAL A 1 85 ? 28.434 -9.012 -33.963 1.00 92.44 85 VAL A C 1
ATOM 653 O O . VAL A 1 85 ? 29.373 -9.233 -34.722 1.00 92.44 85 VAL A O 1
ATOM 656 N N . VAL A 1 86 ? 27.515 -8.086 -34.254 1.00 92.00 86 VAL A N 1
ATOM 657 C CA . VAL A 1 86 ? 27.579 -7.276 -35.483 1.00 92.00 86 VAL A CA 1
ATOM 658 C C . VAL A 1 86 ? 28.871 -6.449 -35.541 1.00 92.00 86 VAL A C 1
ATOM 660 O O . VAL A 1 86 ? 29.484 -6.357 -36.603 1.00 92.00 86 VAL A O 1
ATOM 663 N N . ALA A 1 87 ? 29.334 -5.901 -34.415 1.00 88.94 87 ALA A N 1
ATOM 664 C CA . ALA A 1 87 ? 30.595 -5.158 -34.351 1.00 88.94 87 ALA A CA 1
ATOM 665 C C . ALA A 1 87 ? 31.847 -6.020 -34.603 1.00 88.94 87 ALA A C 1
ATOM 667 O O . ALA A 1 87 ? 32.867 -5.488 -35.048 1.00 88.94 87 ALA A O 1
ATOM 668 N N . GLU A 1 88 ? 31.779 -7.324 -34.328 1.00 87.56 88 GLU A N 1
ATOM 669 C CA 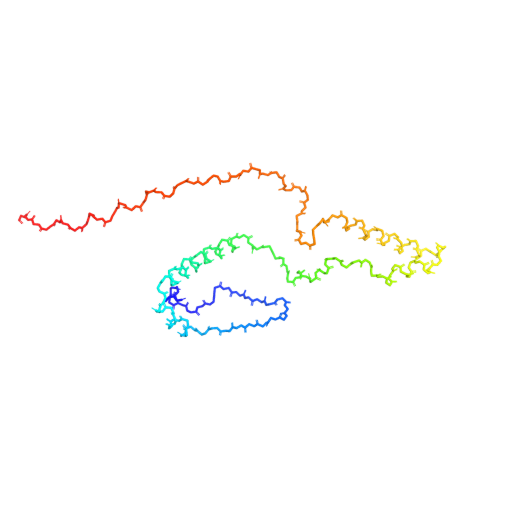. GLU A 1 88 ? 32.857 -8.291 -34.575 1.00 87.56 88 GLU A CA 1
ATOM 670 C C . GLU A 1 88 ? 32.863 -8.799 -36.024 1.00 87.56 88 GLU A C 1
ATOM 672 O O . GLU A 1 88 ? 33.927 -8.983 -36.610 1.00 87.56 88 GLU A O 1
ATOM 677 N N . VAL A 1 89 ? 31.681 -8.989 -36.618 1.00 92.69 89 VAL A N 1
ATOM 678 C CA . VAL A 1 89 ? 31.524 -9.498 -37.992 1.00 92.69 89 VAL A CA 1
ATOM 679 C C . VAL A 1 89 ? 31.822 -8.422 -39.045 1.00 92.69 89 VAL A C 1
ATOM 681 O O . VAL A 1 89 ? 32.256 -8.733 -40.158 1.00 92.69 89 VAL A O 1
ATOM 684 N N . LEU A 1 90 ? 31.602 -7.143 -38.725 1.00 91.06 90 LEU A N 1
ATOM 685 C CA . LEU A 1 90 ? 31.919 -6.041 -39.633 1.00 91.06 90 LEU A CA 1
ATOM 686 C C . LEU A 1 90 ? 33.436 -5.866 -39.802 1.00 91.06 90 LEU A C 1
ATOM 688 O O . LEU A 1 90 ? 34.193 -5.801 -38.835 1.00 91.06 90 LEU A O 1
ATOM 692 N N . LYS A 1 91 ? 33.880 -5.708 -41.057 1.00 86.06 91 LYS A N 1
ATOM 693 C CA . LYS A 1 91 ? 35.293 -5.457 -41.381 1.00 86.06 91 LYS A CA 1
ATOM 694 C C . LYS A 1 91 ? 35.779 -4.159 -40.711 1.00 86.06 91 LYS A C 1
ATOM 696 O O . LYS A 1 91 ? 35.114 -3.130 -40.869 1.00 86.06 91 LYS A O 1
ATOM 701 N N . PRO A 1 92 ? 36.952 -4.160 -40.048 1.00 76.75 92 PRO A N 1
ATOM 702 C CA . PRO A 1 92 ? 37.456 -3.003 -39.298 1.00 76.75 92 PRO A CA 1
ATOM 703 C C . PRO A 1 92 ? 37.789 -1.796 -40.185 1.00 76.75 92 PRO A C 1
ATOM 705 O O . PRO A 1 92 ? 37.854 -0.674 -39.701 1.00 76.75 92 PRO A O 1
ATOM 708 N N . GLU A 1 93 ? 37.955 -2.014 -41.487 1.00 78.62 93 GLU A N 1
ATOM 709 C CA . GLU A 1 93 ? 38.257 -0.981 -42.482 1.00 78.62 93 GLU A CA 1
ATOM 710 C C . GLU A 1 93 ? 37.076 -0.039 -42.751 1.00 78.62 93 GLU A C 1
ATOM 712 O O . GLU A 1 93 ? 37.247 1.043 -43.312 1.00 78.62 93 GLU A O 1
ATOM 717 N N . LYS A 1 94 ? 35.851 -0.448 -42.397 1.00 88.75 94 LYS A N 1
ATOM 718 C CA . LYS A 1 94 ? 34.664 0.371 -42.633 1.00 88.75 94 LYS A CA 1
ATOM 719 C C . LYS A 1 94 ? 34.499 1.388 -41.499 1.00 88.75 94 LYS A C 1
ATOM 721 O O . LYS A 1 94 ? 34.506 0.994 -40.332 1.00 88.75 94 LYS A O 1
ATOM 726 N N . PRO A 1 95 ? 34.220 2.667 -41.813 1.00 86.25 95 PRO A N 1
ATOM 727 C CA . PRO A 1 95 ? 34.039 3.708 -40.797 1.00 86.25 95 PRO A CA 1
ATOM 728 C C . PRO A 1 95 ? 32.887 3.382 -39.834 1.00 86.25 95 PRO A C 1
ATOM 730 O O . PRO A 1 95 ? 32.947 3.710 -38.654 1.00 86.25 95 PRO A O 1
ATOM 733 N N . VAL A 1 96 ? 31.877 2.652 -40.315 1.00 88.50 96 VAL A N 1
ATOM 734 C CA . VAL A 1 96 ? 30.733 2.181 -39.522 1.00 88.50 96 VAL A CA 1
ATOM 735 C C . VAL A 1 96 ? 31.162 1.220 -38.406 1.00 88.50 96 VAL A C 1
ATOM 737 O O . VAL A 1 96 ? 30.616 1.281 -37.309 1.00 88.50 96 VAL A O 1
ATOM 740 N N . ALA A 1 97 ? 32.161 0.363 -38.643 1.00 90.19 97 ALA A N 1
ATOM 741 C CA . ALA A 1 97 ? 32.651 -0.576 -37.634 1.00 90.19 97 ALA A CA 1
ATOM 742 C C . ALA A 1 97 ? 33.384 0.154 -36.497 1.00 90.19 97 ALA A C 1
ATOM 744 O O . ALA A 1 97 ? 33.190 -0.172 -35.327 1.00 90.19 97 ALA A O 1
ATOM 745 N N . ALA A 1 98 ? 34.181 1.176 -36.832 1.00 88.56 98 ALA A N 1
ATOM 746 C CA . ALA A 1 98 ? 34.867 2.017 -35.852 1.00 88.56 98 ALA A CA 1
ATOM 747 C C . ALA A 1 98 ? 33.878 2.847 -35.016 1.00 88.56 98 ALA A C 1
ATOM 749 O O . ALA A 1 98 ? 33.980 2.877 -33.792 1.00 88.56 98 ALA A O 1
ATOM 750 N N . GLN A 1 99 ? 32.875 3.448 -35.663 1.00 90.75 99 GLN A N 1
ATOM 751 C CA . GLN A 1 99 ? 31.823 4.213 -34.985 1.00 90.75 99 GLN A CA 1
ATOM 752 C C . GLN A 1 99 ? 30.977 3.338 -34.051 1.00 90.75 99 GLN A C 1
ATOM 754 O O . GLN A 1 99 ? 30.666 3.750 -32.936 1.00 90.75 99 GLN A O 1
ATOM 759 N N . LEU A 1 100 ? 30.631 2.117 -34.475 1.00 89.44 100 LEU A N 1
ATOM 760 C CA . LEU A 1 100 ? 29.855 1.178 -33.662 1.00 89.44 100 LEU A CA 1
ATOM 761 C C .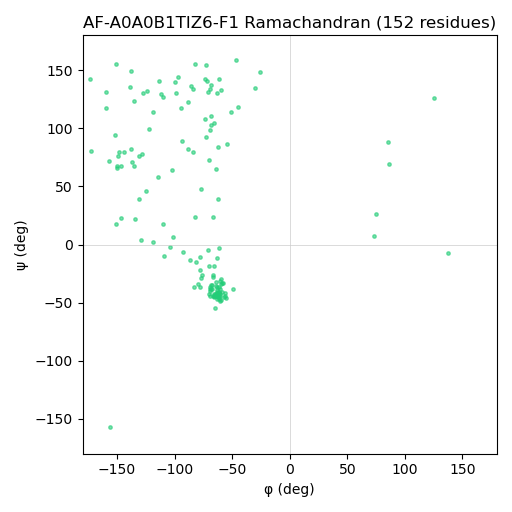 LEU A 1 100 ? 30.630 0.739 -32.413 1.00 89.44 100 LEU A C 1
ATOM 763 O O . LEU A 1 100 ? 30.065 0.727 -31.322 1.00 89.44 100 LEU A O 1
ATOM 767 N N . LYS A 1 101 ? 31.925 0.428 -32.555 1.00 88.75 101 LYS A N 1
ATOM 768 C CA . LYS A 1 101 ? 32.806 0.100 -31.423 1.00 88.75 101 LYS A CA 1
ATOM 769 C C . LYS A 1 101 ? 32.921 1.275 -30.452 1.00 88.75 101 LYS A C 1
ATOM 771 O O . LYS A 1 101 ? 32.660 1.106 -29.267 1.00 88.75 101 LYS A O 1
ATOM 776 N N . GLN A 1 102 ? 33.157 2.481 -30.970 1.00 88.94 102 GLN A N 1
ATOM 777 C CA . GLN A 1 102 ? 33.207 3.700 -30.162 1.00 88.94 102 GLN A CA 1
ATOM 778 C C . GLN A 1 102 ? 31.890 3.950 -29.405 1.00 88.94 102 GLN A C 1
ATOM 780 O O . GLN A 1 102 ? 31.909 4.326 -28.236 1.00 88.94 102 GLN A O 1
ATOM 785 N N . ALA A 1 103 ? 30.737 3.714 -30.036 1.00 85.56 103 ALA A N 1
ATOM 786 C CA . ALA A 1 103 ? 29.431 3.863 -29.395 1.00 85.56 103 ALA A CA 1
ATOM 787 C C . ALA A 1 103 ? 29.184 2.815 -28.293 1.00 85.56 103 ALA A C 1
ATOM 789 O O . ALA A 1 103 ? 28.611 3.151 -27.253 1.00 85.56 103 ALA A O 1
ATOM 790 N N . ILE A 1 104 ? 29.632 1.569 -28.496 1.00 86.75 104 ILE A N 1
ATOM 791 C CA . ILE A 1 104 ? 29.595 0.507 -27.478 1.00 86.75 104 ILE A CA 1
ATOM 792 C C . ILE A 1 104 ? 30.470 0.899 -26.279 1.00 86.75 104 ILE A C 1
ATOM 794 O O . ILE A 1 104 ? 29.989 0.848 -25.149 1.00 86.75 104 ILE A O 1
ATOM 798 N N . ASP A 1 105 ? 31.691 1.381 -26.519 1.00 84.19 105 ASP A N 1
ATOM 799 C CA . ASP A 1 105 ? 32.634 1.780 -25.467 1.00 84.19 105 ASP A CA 1
ATOM 800 C C . ASP A 1 105 ? 32.130 2.994 -24.666 1.00 84.19 105 ASP A C 1
ATOM 802 O O . ASP A 1 105 ? 32.171 3.002 -23.434 1.00 84.19 105 ASP A O 1
ATOM 806 N N . ILE A 1 106 ? 31.564 4.003 -25.343 1.00 84.19 106 ILE A N 1
ATOM 807 C CA . ILE A 1 106 ? 30.919 5.161 -24.695 1.00 84.19 106 ILE A CA 1
ATOM 808 C C . ILE A 1 106 ? 29.722 4.708 -23.844 1.00 84.19 106 ILE A C 1
ATOM 810 O O . ILE A 1 106 ? 29.511 5.211 -22.734 1.00 84.19 106 ILE A O 1
ATOM 814 N N . GLY A 1 107 ? 28.929 3.766 -24.360 1.00 75.81 107 GLY A N 1
ATOM 815 C CA . GLY A 1 107 ? 27.774 3.195 -23.674 1.00 75.81 107 GLY A CA 1
ATOM 816 C C . GLY A 1 107 ? 28.148 2.346 -22.458 1.00 75.81 107 GLY A C 1
ATOM 817 O O . GLY A 1 107 ? 27.429 2.366 -21.463 1.00 75.81 107 GLY A O 1
ATOM 818 N N . ASP A 1 108 ? 29.272 1.633 -22.496 1.00 75.44 108 ASP A N 1
ATOM 819 C CA . ASP A 1 108 ? 29.776 0.822 -21.383 1.00 75.44 108 ASP A CA 1
ATOM 820 C C . ASP A 1 108 ? 30.444 1.691 -20.307 1.00 75.44 108 ASP A C 1
ATOM 822 O O . ASP A 1 108 ? 30.232 1.468 -19.112 1.00 75.44 108 ASP A O 1
ATOM 826 N N . GLN A 1 109 ? 31.148 2.756 -20.702 1.00 68.56 109 GLN A N 1
ATOM 827 C CA . GLN A 1 109 ? 31.800 3.677 -19.768 1.00 68.56 109 GLN A CA 1
ATOM 828 C C . GLN A 1 109 ? 30.797 4.501 -18.954 1.00 68.56 109 GLN A C 1
ATOM 830 O O . GLN A 1 109 ? 30.973 4.683 -17.750 1.00 68.56 109 GLN A O 1
ATOM 835 N N . ARG A 1 110 ? 29.687 4.929 -19.572 1.00 62.47 110 ARG A N 1
ATOM 836 C CA . ARG A 1 110 ? 28.572 5.581 -18.858 1.00 62.47 110 ARG A CA 1
ATOM 837 C C . ARG A 1 110 ? 27.890 4.666 -17.833 1.00 62.47 110 ARG A C 1
ATOM 839 O O . ARG A 1 110 ? 27.090 5.152 -17.040 1.00 62.47 110 ARG A O 1
ATOM 846 N N . ARG A 1 111 ? 28.180 3.359 -17.848 1.00 61.31 111 ARG A N 1
ATOM 847 C CA . ARG A 1 111 ? 27.566 2.348 -16.975 1.00 61.31 111 ARG A CA 1
ATOM 848 C C . ARG A 1 111 ? 28.467 1.878 -15.833 1.00 61.31 111 ARG A C 1
ATOM 850 O O . ARG A 1 111 ? 27.996 1.119 -14.993 1.00 61.31 111 ARG A O 1
ATOM 857 N N . ARG A 1 112 ? 29.718 2.354 -15.733 1.00 52.94 112 ARG A N 1
ATOM 858 C CA . ARG A 1 112 ? 30.639 2.015 -14.623 1.00 52.94 112 ARG A CA 1
ATOM 859 C C . ARG A 1 112 ? 30.449 2.830 -13.338 1.00 52.94 112 ARG A C 1
ATOM 861 O O . ARG A 1 112 ? 31.351 2.882 -12.510 1.00 52.94 112 ARG A O 1
ATOM 868 N N . THR A 1 113 ? 29.267 3.381 -13.107 1.00 54.09 113 THR A N 1
ATOM 869 C CA . THR A 1 113 ? 28.903 3.962 -11.808 1.00 54.09 113 THR A CA 1
ATOM 870 C C . THR A 1 113 ? 27.487 3.563 -11.421 1.00 54.09 113 THR A C 1
ATOM 872 O O . THR A 1 113 ? 26.560 4.360 -11.412 1.00 54.09 113 THR A O 1
ATOM 875 N N . SER A 1 114 ? 27.332 2.287 -11.082 1.00 52.16 114 SER A N 1
ATOM 876 C CA . SER A 1 114 ? 26.589 1.908 -9.884 1.00 52.16 114 SER A CA 1
ATOM 877 C C . SER A 1 114 ? 26.996 0.492 -9.479 1.00 52.16 114 SER A C 1
ATOM 879 O O . SER A 1 114 ? 26.794 -0.454 -10.237 1.00 52.16 114 SER A O 1
ATOM 881 N N . LEU A 1 115 ? 27.584 0.3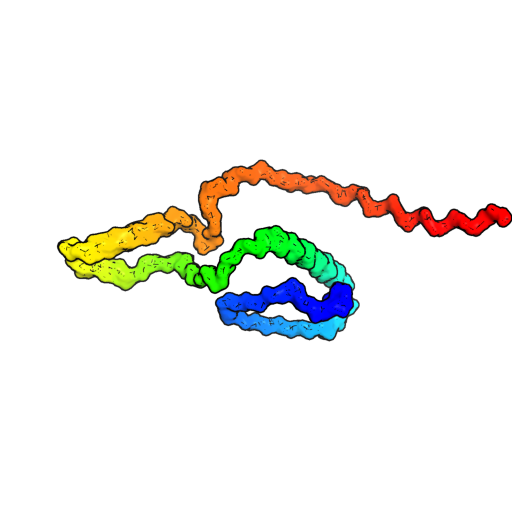40 -8.288 1.00 55.38 115 LEU A N 1
ATOM 882 C CA . LEU A 1 115 ? 27.872 -0.977 -7.707 1.00 55.38 115 LEU A CA 1
ATOM 883 C C . LEU A 1 115 ? 26.595 -1.710 -7.252 1.00 55.38 115 LEU A C 1
ATOM 885 O O . LEU A 1 115 ? 26.678 -2.866 -6.849 1.00 55.38 115 LEU A O 1
ATOM 889 N N . TYR A 1 116 ? 25.421 -1.069 -7.334 1.00 47.91 116 TYR A N 1
ATOM 890 C CA . TYR A 1 116 ? 24.168 -1.624 -6.837 1.00 47.91 116 TYR A CA 1
ATOM 891 C C . TYR A 1 116 ? 23.028 -1.427 -7.846 1.00 47.91 116 TYR A C 1
ATOM 893 O O . TYR A 1 116 ? 22.699 -0.291 -8.187 1.00 47.91 116 TYR A O 1
ATOM 901 N N . PRO A 1 117 ? 22.347 -2.502 -8.285 1.00 51.94 117 PRO A N 1
ATOM 902 C CA . PRO A 1 117 ? 21.271 -2.426 -9.283 1.00 51.94 117 PRO A CA 1
ATOM 903 C C . PRO A 1 117 ? 20.046 -1.577 -8.895 1.00 51.94 117 PRO A C 1
ATOM 905 O O . PRO A 1 117 ? 19.121 -1.458 -9.692 1.00 51.94 117 PRO A O 1
ATOM 908 N N . TRP A 1 118 ? 20.008 -1.016 -7.684 1.00 45.34 118 TRP A N 1
ATOM 909 C CA . TRP A 1 118 ? 18.871 -0.281 -7.129 1.00 45.34 118 TRP A CA 1
ATOM 910 C C . TRP A 1 118 ? 19.229 1.100 -6.556 1.00 45.34 118 TRP A C 1
ATOM 912 O O . TRP A 1 118 ? 18.352 1.765 -6.012 1.00 45.34 118 TRP A O 1
ATOM 922 N N . SER A 1 119 ? 20.480 1.564 -6.659 1.00 47.94 119 SER A N 1
ATOM 923 C CA . SER A 1 119 ? 20.850 2.863 -6.086 1.00 47.94 119 SER A CA 1
ATOM 924 C C . SER A 1 119 ? 20.567 4.034 -7.038 1.00 47.94 119 SER A C 1
ATOM 926 O O . SER A 1 119 ? 20.876 3.996 -8.229 1.00 47.94 119 SER A O 1
ATOM 928 N N . THR A 1 120 ? 20.012 5.114 -6.486 1.00 53.09 120 THR A N 1
ATOM 929 C CA . THR A 1 120 ? 19.876 6.438 -7.126 1.00 53.09 120 THR A CA 1
ATOM 930 C C . THR A 1 120 ? 20.931 7.439 -6.644 1.00 53.09 120 THR A C 1
ATOM 932 O O . THR A 1 120 ? 20.848 8.620 -6.969 1.00 53.09 120 THR A O 1
ATOM 935 N N . LEU A 1 121 ? 21.906 6.999 -5.846 1.00 40.81 121 LEU A N 1
ATOM 936 C CA . LEU A 1 121 ? 22.857 7.886 -5.180 1.00 40.81 121 LEU A CA 1
ATOM 937 C C . LEU A 1 121 ? 24.079 8.152 -6.067 1.00 40.81 121 LEU A C 1
ATOM 939 O O . LEU A 1 121 ? 24.783 7.228 -6.476 1.00 40.81 121 LEU A O 1
ATOM 943 N N . GLN A 1 122 ? 24.326 9.432 -6.347 1.00 46.91 122 GLN A N 1
ATOM 944 C CA . GLN A 1 122 ? 25.625 9.918 -6.807 1.00 46.91 122 GLN A CA 1
ATOM 945 C C . GLN A 1 122 ? 26.596 9.912 -5.618 1.00 46.91 122 GLN A C 1
ATOM 947 O O . GLN A 1 122 ? 26.207 10.224 -4.497 1.00 46.91 122 GLN A O 1
ATOM 952 N N . ASN A 1 123 ? 27.862 9.568 -5.868 1.00 44.38 123 ASN A N 1
ATOM 953 C CA . ASN A 1 123 ? 28.920 9.346 -4.867 1.00 44.38 123 ASN A CA 1
ATOM 954 C C . ASN A 1 123 ? 29.359 10.604 -4.069 1.00 44.38 123 ASN A C 1
ATOM 956 O O . ASN A 1 123 ? 30.498 10.657 -3.618 1.00 44.38 123 ASN A O 1
ATOM 960 N N . GLY A 1 124 ? 28.515 11.631 -3.942 1.00 47.41 124 GLY A N 1
ATOM 961 C CA . GLY A 1 124 ? 28.851 12.907 -3.300 1.00 47.41 124 GLY A CA 1
ATOM 962 C C . GLY A 1 124 ? 28.189 13.169 -1.946 1.00 47.41 124 GLY A C 1
ATOM 963 O O . GLY A 1 124 ? 28.586 14.123 -1.297 1.00 47.41 124 GLY A O 1
ATOM 964 N N . ASP A 1 125 ? 27.218 12.357 -1.515 1.00 44.25 125 ASP A N 1
ATOM 965 C CA . ASP A 1 125 ? 26.325 12.713 -0.391 1.00 44.25 125 ASP A CA 1
ATOM 966 C C . ASP A 1 125 ? 26.547 11.890 0.894 1.00 44.25 125 ASP A C 1
ATOM 968 O O . ASP A 1 125 ? 25.692 11.835 1.772 1.00 44.25 125 ASP A O 1
ATOM 972 N N . LEU A 1 126 ? 27.697 11.221 1.024 1.00 46.78 126 LEU A N 1
ATOM 973 C CA . LEU A 1 126 ? 28.069 10.495 2.245 1.00 46.78 126 LEU A CA 1
ATOM 974 C C . LEU A 1 126 ? 29.076 11.301 3.071 1.00 46.78 126 LEU A C 1
ATOM 976 O O . LEU A 1 126 ? 30.216 10.884 3.264 1.00 46.78 126 LEU A O 1
ATOM 980 N N . SER A 1 127 ? 28.640 12.458 3.560 1.00 46.50 127 SER A N 1
ATOM 981 C CA . SER A 1 127 ? 29.236 13.081 4.742 1.00 46.50 127 SER A CA 1
ATOM 982 C C . SER A 1 127 ? 28.173 13.862 5.513 1.00 46.50 127 SER A C 1
ATOM 984 O O . SER A 1 127 ? 28.085 15.079 5.393 1.00 46.50 127 SER A O 1
ATOM 986 N N . ASP A 1 128 ? 27.366 13.163 6.304 1.00 40.28 128 ASP A N 1
ATOM 987 C CA . ASP A 1 128 ? 26.841 13.747 7.538 1.00 40.28 128 ASP A CA 1
ATOM 988 C C . ASP A 1 128 ? 26.581 12.624 8.545 1.00 40.28 128 ASP A C 1
ATOM 990 O O . ASP A 1 128 ? 25.574 11.916 8.512 1.00 40.28 128 ASP A O 1
ATOM 994 N N . ASP A 1 129 ? 27.590 12.406 9.379 1.00 46.41 129 ASP A N 1
ATOM 995 C CA . ASP A 1 129 ? 27.535 11.577 10.571 1.00 46.41 129 ASP A CA 1
ATOM 996 C C . ASP A 1 129 ? 26.968 12.468 11.686 1.00 46.41 129 ASP A C 1
ATOM 998 O O . ASP A 1 129 ? 27.698 13.069 12.470 1.00 46.41 129 ASP A O 1
ATOM 1002 N N . SER A 1 130 ? 25.649 12.643 11.702 1.00 46.12 130 SER A N 1
ATOM 1003 C CA . SER A 1 130 ? 24.938 13.250 12.827 1.00 46.12 130 SER A CA 1
ATOM 1004 C C . SER A 1 130 ? 23.786 12.339 13.238 1.00 46.12 130 SER A C 1
ATOM 1006 O O . SER A 1 130 ? 22.610 12.521 12.921 1.00 46.12 130 SER A O 1
ATOM 1008 N N . ALA A 1 131 ? 24.186 11.287 13.952 1.00 49.25 131 ALA A N 1
ATOM 1009 C CA . ALA A 1 131 ? 23.322 10.405 14.710 1.00 49.25 131 ALA A CA 1
ATOM 1010 C C . ALA A 1 131 ? 22.407 11.227 15.638 1.00 49.25 131 ALA A C 1
ATOM 1012 O O . ALA A 1 131 ? 22.861 11.896 16.563 1.00 49.25 131 ALA A O 1
ATOM 1013 N N . PHE A 1 132 ? 21.103 11.182 15.370 1.00 35.28 132 PHE A N 1
ATOM 1014 C CA . PHE A 1 132 ? 20.067 11.733 16.238 1.00 35.28 132 PHE A CA 1
ATOM 1015 C C . PHE A 1 132 ? 19.998 10.891 17.519 1.00 35.28 132 PHE A C 1
ATOM 1017 O O . PHE A 1 132 ? 19.476 9.772 17.504 1.00 35.28 132 PHE A O 1
ATOM 1024 N N . GLU A 1 133 ? 20.564 11.413 18.608 1.00 52.97 133 GLU A N 1
ATOM 1025 C CA . GLU A 1 133 ? 20.394 10.843 19.943 1.00 52.97 133 GLU A CA 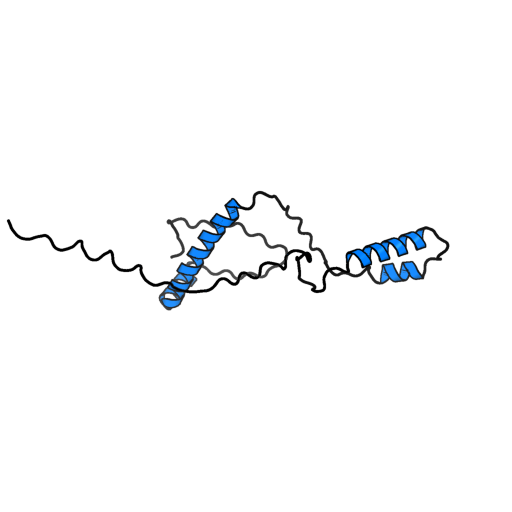1
ATOM 1026 C C . GLU A 1 133 ? 18.925 10.910 20.369 1.00 52.97 133 GLU A C 1
ATOM 1028 O O . GLU A 1 133 ? 18.258 11.941 20.265 1.00 52.97 133 GLU A O 1
ATOM 1033 N N . GLY A 1 134 ? 18.419 9.771 20.833 1.00 43.31 134 GLY A N 1
ATOM 1034 C CA . GLY A 1 134 ? 17.108 9.664 21.452 1.00 43.31 134 GLY A CA 1
ATOM 1035 C C . GLY A 1 134 ? 17.117 10.072 22.927 1.00 43.31 134 GLY A C 1
ATOM 1036 O O . GLY A 1 134 ? 18.118 9.926 23.621 1.00 43.31 134 GLY A O 1
ATOM 1037 N N . GLY A 1 135 ? 15.941 10.487 23.399 1.00 35.53 135 GLY A N 1
ATOM 1038 C CA . GLY A 1 135 ? 15.613 10.773 24.802 1.00 35.53 135 GLY A CA 1
ATOM 1039 C C . GLY A 1 135 ? 15.058 12.193 24.930 1.00 35.53 135 GLY A C 1
ATOM 1040 O O . GLY A 1 135 ? 15.666 13.124 24.427 1.00 35.53 135 GLY A O 1
ATOM 1041 N N . SER A 1 136 ? 13.897 12.472 25.511 1.00 40.25 136 SER A N 1
ATOM 1042 C CA . SER A 1 136 ? 13.025 11.735 26.428 1.00 40.25 136 SER A CA 1
ATOM 1043 C C . SER A 1 136 ? 11.623 12.359 26.325 1.00 40.25 136 SER A C 1
ATOM 1045 O O . SER A 1 136 ? 11.501 13.582 26.360 1.00 40.25 136 SER A O 1
ATOM 1047 N N . GLU A 1 137 ? 10.579 11.545 26.164 1.00 53.12 137 GLU A N 1
ATOM 1048 C CA . GLU A 1 137 ? 9.181 11.977 26.284 1.00 53.12 137 GLU A CA 1
ATOM 1049 C C . GLU A 1 137 ? 8.734 11.716 27.725 1.00 53.12 137 GLU A C 1
ATOM 1051 O O . GLU A 1 137 ? 8.234 10.638 28.011 1.00 53.12 137 GLU A O 1
ATOM 1056 N N . ASP A 1 138 ? 8.931 12.687 28.612 1.00 49.81 138 ASP A N 1
ATOM 1057 C CA . ASP A 1 138 ? 8.219 12.785 29.887 1.00 49.81 138 ASP A CA 1
ATOM 1058 C C . ASP A 1 138 ? 7.851 14.264 30.098 1.00 49.81 138 ASP A C 1
ATOM 1060 O O . ASP A 1 138 ? 8.554 15.153 29.618 1.00 49.81 138 ASP A O 1
ATOM 1064 N N . ASP A 1 139 ? 6.733 14.497 30.785 1.00 50.16 139 ASP A N 1
ATOM 1065 C CA . ASP A 1 139 ? 6.148 15.789 31.180 1.00 50.16 139 ASP A CA 1
ATOM 1066 C C . ASP A 1 139 ? 5.229 16.484 30.170 1.00 50.16 139 ASP A C 1
ATOM 1068 O O . ASP A 1 139 ? 5.556 17.568 29.709 1.00 50.16 139 ASP A O 1
ATOM 1072 N N . LEU A 1 140 ? 4.028 15.944 29.912 1.00 50.56 140 LEU A N 1
ATOM 1073 C CA . LEU A 1 140 ? 2.830 16.768 29.644 1.00 50.56 140 LEU A CA 1
ATOM 1074 C C . LEU A 1 140 ? 1.532 15.990 29.942 1.00 50.56 140 LEU A C 1
ATOM 1076 O O . LEU A 1 140 ? 0.806 15.642 29.019 1.00 50.56 140 LEU A O 1
ATOM 1080 N N . ASP A 1 141 ? 1.214 15.753 31.216 1.00 45.09 141 ASP A N 1
ATOM 1081 C CA . ASP A 1 141 ? -0.157 15.430 31.653 1.00 45.09 141 ASP A CA 1
ATOM 1082 C C . ASP A 1 141 ? -0.389 15.918 33.097 1.00 45.09 141 ASP A C 1
ATOM 1084 O O . ASP A 1 141 ? -0.575 15.139 34.023 1.00 45.09 141 ASP A O 1
ATOM 1088 N N . GLU A 1 142 ? -0.376 17.239 33.312 1.00 50.91 142 GLU A N 1
ATOM 1089 C CA . GLU A 1 142 ? -0.824 17.826 34.585 1.00 50.91 142 GLU A CA 1
ATOM 1090 C C . GLU A 1 142 ? -1.401 19.237 34.384 1.00 50.91 142 GLU A C 1
ATOM 1092 O O . GLU A 1 142 ? -0.812 20.243 34.772 1.00 50.91 142 GLU A O 1
ATOM 1097 N N . ALA A 1 143 ? -2.550 19.350 33.705 1.00 49.03 143 ALA A N 1
ATOM 1098 C CA . ALA A 1 143 ? -3.219 20.652 33.556 1.00 49.03 143 ALA A CA 1
ATOM 1099 C C . ALA A 1 143 ? -4.751 20.615 33.404 1.00 49.03 143 ALA A C 1
ATOM 1101 O O . ALA A 1 143 ? -5.326 21.607 32.957 1.00 49.03 143 ALA A O 1
ATOM 1102 N N . LEU A 1 144 ? -5.445 19.523 33.755 1.00 45.28 144 LEU A N 1
ATOM 1103 C CA . LEU A 1 144 ? -6.893 19.436 33.489 1.00 45.28 144 LEU A CA 1
ATOM 1104 C C . LEU A 1 144 ? -7.788 18.917 34.624 1.00 45.28 144 LEU A C 1
ATOM 1106 O O . LEU A 1 144 ? -8.934 18.572 34.364 1.00 45.28 144 LEU A O 1
ATOM 1110 N N . GLU A 1 145 ? -7.346 18.987 35.885 1.00 48.12 145 GLU A N 1
ATOM 1111 C CA . GLU A 1 145 ? -8.215 18.728 37.055 1.00 48.12 145 GLU A CA 1
ATOM 1112 C C . GLU A 1 145 ? -8.253 19.865 38.097 1.00 48.12 145 GLU A C 1
ATOM 1114 O O . GLU A 1 145 ? -8.211 19.652 39.304 1.00 48.12 145 GLU A O 1
ATOM 1119 N N . ARG A 1 146 ? -8.403 21.122 37.662 1.00 47.00 146 ARG A N 1
ATOM 1120 C CA . ARG A 1 146 ? -8.833 22.211 38.567 1.00 47.00 146 ARG A CA 1
ATOM 1121 C C . ARG A 1 146 ? -9.903 23.078 37.916 1.00 47.00 146 ARG A C 1
ATOM 1123 O O . ARG A 1 146 ? -9.677 24.234 37.573 1.00 47.00 146 ARG A O 1
ATOM 1130 N N . SER A 1 147 ? -11.087 22.515 37.691 1.00 48.19 147 SER A N 1
ATOM 1131 C CA . SER A 1 147 ? -12.256 23.294 37.238 1.00 48.19 147 SER A CA 1
ATOM 1132 C C . SER A 1 147 ? -13.597 22.782 37.773 1.00 48.19 147 SER A C 1
ATOM 1134 O O . SER A 1 147 ? -14.637 23.076 37.193 1.00 48.19 147 SER A O 1
ATOM 1136 N N . SER A 1 148 ? -13.613 22.057 38.893 1.00 53.72 148 SER A N 1
ATOM 1137 C CA . SER A 1 148 ? -14.869 21.614 39.507 1.00 53.72 148 SER A CA 1
ATOM 1138 C C . SER A 1 148 ? -14.785 21.561 41.028 1.00 53.72 148 SER A C 1
ATOM 1140 O O . SER A 1 148 ? -14.829 20.483 41.592 1.00 53.72 148 SER A O 1
ATOM 1142 N N . GLU A 1 149 ? -14.659 22.715 41.690 1.00 52.34 149 GLU A N 1
ATOM 1143 C CA . GLU A 1 149 ? -15.078 22.882 43.095 1.00 52.34 149 GLU A CA 1
ATOM 1144 C C . GLU A 1 149 ? -14.974 24.354 43.511 1.00 52.34 149 GLU A C 1
ATOM 1146 O O . GLU A 1 149 ? -14.018 24.801 44.140 1.00 52.34 149 GLU A O 1
ATOM 1151 N N . LYS A 1 150 ? -15.982 25.148 43.141 1.00 51.16 150 LYS A N 1
ATOM 1152 C CA . LYS A 1 150 ? -16.326 26.338 43.925 1.00 51.16 150 LYS A CA 1
ATOM 1153 C C . LYS A 1 150 ? -17.819 26.618 43.821 1.00 51.16 150 LYS A C 1
ATOM 1155 O O . LYS A 1 150 ? -18.267 27.496 43.094 1.00 51.16 150 LYS A O 1
ATOM 1160 N N . SER A 1 151 ? -18.585 25.812 44.546 1.00 52.31 151 SER A N 1
ATOM 1161 C CA . SER A 1 151 ? -19.984 26.077 44.868 1.00 52.31 151 SER A CA 1
ATOM 1162 C C . SER A 1 151 ? -20.231 25.716 46.331 1.00 52.31 151 SER A C 1
ATOM 1164 O O . SER A 1 151 ? -20.677 24.607 46.629 1.00 52.31 151 SER A O 1
ATOM 1166 N N . LYS A 1 152 ? -19.890 26.635 47.237 1.00 61.62 152 LYS A N 1
ATOM 1167 C CA . LYS A 1 152 ? -20.540 26.818 48.541 1.00 61.62 152 LYS A CA 1
ATOM 1168 C C . LYS A 1 152 ? -19.981 28.059 49.241 1.00 61.62 152 LYS A C 1
ATOM 1170 O O . LYS A 1 152 ? -18.785 28.311 49.143 1.00 61.62 152 LYS A O 1
ATOM 1175 N N . ASP A 1 153 ? -20.898 28.748 49.912 1.00 60.16 153 ASP A N 1
ATOM 1176 C CA . ASP A 1 153 ? -20.732 29.849 50.871 1.00 60.16 153 ASP A CA 1
ATOM 1177 C C . ASP A 1 153 ? -20.607 31.264 50.272 1.00 60.16 153 ASP A C 1
ATOM 1179 O O . ASP A 1 153 ? -19.522 31.719 49.918 1.00 60.16 153 ASP A O 1
ATOM 1183 N N . ASP A 1 154 ? -21.758 31.920 50.066 1.00 50.31 154 ASP A N 1
ATOM 1184 C CA . ASP A 1 154 ? -22.280 33.018 50.915 1.00 50.31 154 ASP A CA 1
ATOM 1185 C C . ASP A 1 154 ? -23.771 33.284 50.603 1.00 50.31 154 ASP A C 1
ATOM 1187 O O . ASP A 1 154 ? -24.148 33.248 49.405 1.00 50.31 154 ASP A O 1
#

InterPro domains:
  IPR014710 RmlC-like jelly roll fold [G3DSA:2.60.120.10] (1-69)
  IPR018490 Cyclic nucleotide-binding domain superfamily [SSF51206] (4-52)
  IPR050866 Cyclic nucleotide-gated cation channel [PTHR45638] (1-101)

Radius of gyration: 29.93 Å; Cα contacts (8 Å, |Δi|>4): 22; chains: 1; bounding box: 60×43×94 Å

Mean predicted aligned error: 19.71 Å